Protein AF-A0A6I0SAE1-F1 (afdb_monomer_lite)

Organism: Bacteroides thetaiotaomicron (NCBI:txid818)

Structure (mmCIF, N/CA/C/O backbone):
data_AF-A0A6I0SAE1-F1
#
_entry.id   AF-A0A6I0SAE1-F1
#
loop_
_atom_site.group_PDB
_atom_site.id
_atom_site.type_symbol
_atom_site.label_atom_id
_atom_site.label_alt_id
_atom_site.label_comp_id
_atom_site.label_asym_id
_atom_site.label_entity_id
_atom_site.label_seq_id
_atom_site.pdbx_PDB_ins_code
_atom_site.Cartn_x
_atom_site.Cartn_y
_atom_site.Cartn_z
_atom_site.occupancy
_atom_site.B_iso_or_equiv
_atom_site.auth_seq_id
_atom_site.auth_comp_id
_atom_site.auth_asym_id
_atom_site.auth_atom_id
_atom_site.pdbx_PDB_model_num
ATOM 1 N N . MET A 1 1 ? 3.845 17.906 -7.692 1.00 71.12 1 MET A N 1
ATOM 2 C CA . MET A 1 1 ? 3.360 16.509 -7.681 1.00 71.12 1 MET A CA 1
ATOM 3 C C . MET A 1 1 ? 1.842 16.547 -7.647 1.00 71.12 1 MET A C 1
ATOM 5 O O . MET A 1 1 ? 1.303 17.265 -6.814 1.00 71.12 1 MET A O 1
ATOM 9 N N . TYR A 1 2 ? 1.163 15.886 -8.582 1.00 80.75 2 TYR A N 1
ATOM 10 C CA . TYR A 1 2 ? -0.299 15.938 -8.672 1.00 80.75 2 TYR A CA 1
ATOM 11 C C . TYR A 1 2 ? -0.945 14.979 -7.668 1.00 80.75 2 TYR A C 1
ATOM 13 O O . TYR A 1 2 ? -0.464 13.862 -7.479 1.00 80.75 2 TYR A O 1
ATOM 21 N N . ARG A 1 3 ? -2.040 15.408 -7.032 1.00 84.69 3 ARG A N 1
ATOM 22 C CA . ARG A 1 3 ? -2.860 14.552 -6.167 1.00 84.69 3 ARG A CA 1
ATOM 23 C C . ARG A 1 3 ? -3.972 13.935 -7.002 1.00 84.69 3 ARG A C 1
ATOM 25 O O . ARG A 1 3 ? -4.940 14.614 -7.323 1.00 84.69 3 ARG A O 1
ATOM 32 N N . ILE A 1 4 ? -3.794 12.669 -7.362 1.00 85.56 4 ILE A N 1
ATOM 33 C CA . ILE A 1 4 ? -4.652 11.984 -8.337 1.00 85.56 4 ILE A CA 1
ATOM 34 C C . ILE A 1 4 ? -5.775 11.203 -7.642 1.00 85.56 4 ILE A C 1
ATOM 36 O O . ILE A 1 4 ? -6.886 11.142 -8.154 1.00 85.56 4 ILE A O 1
ATOM 40 N N . VAL A 1 5 ? -5.512 10.652 -6.453 1.00 90.38 5 VAL A N 1
ATOM 41 C CA . VAL A 1 5 ? -6.467 9.805 -5.725 1.00 90.38 5 VAL A CA 1
ATOM 42 C C . VAL A 1 5 ? -6.549 10.240 -4.263 1.00 90.38 5 VAL A C 1
ATOM 44 O O . VAL A 1 5 ? -5.556 10.657 -3.664 1.00 90.38 5 VAL A O 1
ATOM 47 N N . LEU A 1 6 ? -7.750 10.154 -3.693 1.00 93.50 6 LEU A N 1
ATOM 48 C CA . LEU A 1 6 ? -8.047 10.429 -2.291 1.00 93.50 6 LEU A CA 1
ATOM 49 C C . LEU A 1 6 ? -8.939 9.325 -1.730 1.00 93.50 6 LEU A C 1
ATOM 51 O O . LEU A 1 6 ? -9.804 8.799 -2.424 1.00 93.50 6 LEU A O 1
ATOM 55 N N . GLY A 1 7 ? -8.783 9.033 -0.443 1.00 93.44 7 GLY A N 1
ATOM 56 C CA . GLY A 1 7 ? -9.700 8.159 0.273 1.00 93.44 7 GLY A CA 1
ATOM 57 C C . GLY A 1 7 ? -9.550 8.283 1.783 1.00 93.44 7 GLY A C 1
ATOM 58 O O . GLY A 1 7 ? -8.609 8.896 2.289 1.00 93.44 7 GLY A O 1
ATOM 59 N N . LYS A 1 8 ? -10.521 7.733 2.514 1.00 96.50 8 LYS A N 1
ATOM 60 C CA . LYS A 1 8 ? -10.551 7.779 3.980 1.00 96.50 8 LYS A CA 1
ATOM 61 C C . LYS A 1 8 ? -9.729 6.633 4.557 1.00 96.50 8 LYS A C 1
ATOM 63 O O . LYS A 1 8 ? -9.948 5.481 4.190 1.00 96.50 8 LYS A O 1
ATOM 68 N N . VAL A 1 9 ? -8.844 6.939 5.509 1.00 96.31 9 VAL A N 1
ATOM 69 C CA . VAL A 1 9 ? -7.999 5.930 6.176 1.00 96.31 9 VAL A CA 1
ATOM 70 C C . VAL A 1 9 ? -8.845 4.839 6.824 1.00 96.31 9 VAL A C 1
ATOM 72 O O . VAL A 1 9 ? -8.558 3.673 6.604 1.00 96.31 9 VAL A O 1
ATOM 75 N N . SER A 1 10 ? -9.912 5.199 7.543 1.00 95.88 10 SER A N 1
ATOM 76 C CA . SER A 1 10 ? -10.793 4.237 8.224 1.00 95.88 10 SER A CA 1
ATOM 77 C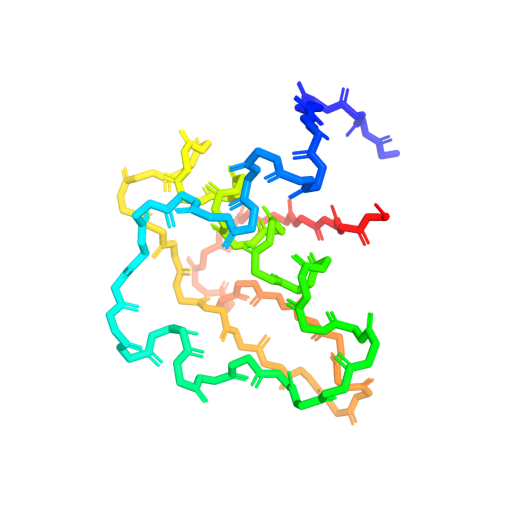 C . SER A 1 10 ? -11.473 3.244 7.280 1.00 95.88 10 SER A C 1
ATOM 79 O O . SER A 1 10 ? -11.754 2.117 7.670 1.00 95.88 10 SER A O 1
ATOM 81 N N . THR A 1 11 ? -11.734 3.645 6.035 1.00 96.56 11 THR A N 1
ATOM 82 C CA . THR A 1 11 ? -12.303 2.761 5.013 1.00 96.56 11 THR A CA 1
ATOM 83 C C . THR A 1 11 ? -11.213 1.915 4.363 1.00 96.56 11 THR A C 1
ATOM 85 O O . THR A 1 11 ? -11.353 0.704 4.229 1.00 96.56 11 THR A O 1
ATOM 88 N N . LEU A 1 12 ? -10.107 2.547 3.968 1.00 96.81 12 LEU A N 1
ATOM 89 C CA . LEU A 1 12 ? -9.045 1.897 3.203 1.00 96.81 12 LEU A CA 1
ATOM 90 C C . LEU A 1 12 ? -8.188 0.944 4.046 1.00 96.81 12 LEU A C 1
ATOM 92 O O . LEU A 1 12 ? -7.702 -0.050 3.521 1.00 96.81 12 LEU A O 1
ATOM 96 N N . SER A 1 13 ? -7.995 1.206 5.341 1.00 96.25 13 SER A N 1
ATOM 97 C CA . SER A 1 13 ? -7.204 0.337 6.226 1.00 96.25 13 SER A CA 1
ATOM 98 C C . SER A 1 13 ? -7.847 -1.040 6.434 1.00 96.25 13 SER A C 1
ATOM 100 O O . SER A 1 13 ? -7.145 -2.026 6.668 1.00 96.25 13 SER A O 1
ATOM 102 N N . ALA A 1 14 ? -9.175 -1.112 6.314 1.00 95.31 14 ALA A N 1
ATOM 103 C CA . ALA A 1 14 ? -9.959 -2.338 6.401 1.00 95.31 14 ALA A CA 1
ATOM 104 C C . ALA A 1 14 ? -10.142 -3.042 5.045 1.00 95.31 14 ALA A C 1
ATOM 106 O O . ALA A 1 14 ? -10.665 -4.155 5.012 1.00 95.31 14 ALA A O 1
ATOM 107 N N . ALA A 1 15 ? -9.711 -2.428 3.937 1.00 94.44 15 ALA A N 1
ATOM 108 C CA . ALA A 1 15 ? -9.899 -2.993 2.608 1.00 94.44 15 ALA A CA 1
ATOM 109 C C . ALA A 1 15 ? -9.179 -4.351 2.454 1.00 94.44 15 ALA A C 1
ATOM 111 O O . ALA A 1 15 ? -8.139 -4.585 3.091 1.00 94.44 15 ALA A O 1
ATOM 112 N N . PRO A 1 16 ? -9.701 -5.248 1.594 1.00 91.44 16 PRO A N 1
ATOM 113 C CA . PRO A 1 16 ? -9.022 -6.490 1.261 1.00 91.44 16 PRO A CA 1
ATOM 114 C C . PRO A 1 16 ? -7.618 -6.207 0.721 1.00 91.44 16 PRO A C 1
ATOM 116 O O . PRO A 1 16 ? -7.439 -5.438 -0.221 1.00 91.44 16 PRO A O 1
ATOM 119 N N . LEU A 1 17 ? -6.621 -6.837 1.338 1.00 91.19 17 LEU A N 1
ATOM 120 C CA . LEU A 1 17 ? -5.224 -6.796 0.922 1.00 91.19 17 LEU A CA 1
ATOM 121 C C . LEU A 1 17 ? -4.638 -8.203 1.054 1.00 91.19 17 LEU A C 1
ATOM 123 O O . LEU A 1 17 ? -5.032 -8.917 1.984 1.00 91.19 17 LEU A O 1
ATOM 127 N N . PRO A 1 18 ? -3.687 -8.594 0.187 1.00 89.81 18 PRO A N 1
ATOM 128 C CA . PRO A 1 18 ? -2.982 -9.861 0.331 1.00 89.81 18 PRO A CA 1
ATOM 129 C C . PRO A 1 18 ? -2.409 -10.020 1.752 1.00 89.81 18 PRO A C 1
ATOM 131 O O . PRO A 1 18 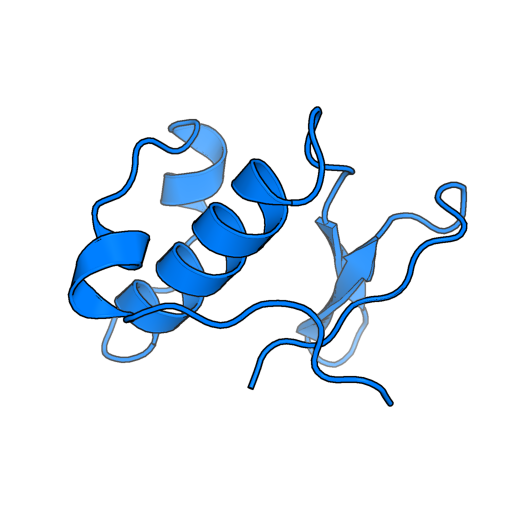? -1.804 -9.066 2.254 1.00 89.81 18 PRO A O 1
ATOM 134 N N . PRO A 1 19 ? -2.561 -11.190 2.408 1.00 91.06 19 PRO A N 1
ATOM 135 C CA . PRO A 1 19 ? -2.083 -11.406 3.776 1.00 91.06 19 PRO A CA 1
ATOM 136 C C . PRO A 1 19 ? -0.608 -11.038 3.965 1.00 91.06 19 PRO A C 1
ATOM 138 O O . PRO A 1 19 ? -0.293 -10.235 4.836 1.00 91.06 19 PRO A O 1
ATOM 141 N N . ALA A 1 20 ? 0.260 -11.470 3.044 1.00 89.75 20 ALA A N 1
ATOM 142 C CA . ALA A 1 20 ? 1.689 -11.154 3.071 1.00 89.75 20 ALA A CA 1
ATOM 143 C C . ALA A 1 20 ? 1.986 -9.641 3.097 1.00 89.75 20 ALA A C 1
ATOM 145 O O . ALA A 1 20 ? 2.957 -9.210 3.714 1.00 89.75 20 ALA A O 1
ATOM 146 N N . LEU A 1 21 ? 1.145 -8.815 2.462 1.00 88.56 21 LEU A N 1
ATOM 147 C CA . LEU A 1 21 ? 1.292 -7.359 2.501 1.00 88.56 21 LEU A CA 1
ATOM 148 C C . LEU A 1 21 ? 0.767 -6.775 3.819 1.00 88.56 21 LEU A C 1
ATOM 150 O O . LEU A 1 21 ? 1.332 -5.816 4.336 1.00 88.56 21 LEU A O 1
ATOM 154 N N . ARG A 1 22 ? -0.297 -7.348 4.393 1.00 92.00 22 ARG A N 1
ATOM 155 C CA . ARG A 1 22 ? -0.814 -6.942 5.713 1.00 92.00 22 ARG A CA 1
ATOM 156 C C . ARG A 1 22 ? 0.176 -7.262 6.834 1.00 92.00 22 ARG A C 1
ATOM 158 O O . ARG A 1 22 ? 0.256 -6.496 7.796 1.00 92.00 22 ARG A O 1
ATOM 165 N N . ASP A 1 23 ? 0.932 -8.344 6.694 1.00 93.12 23 ASP A N 1
ATOM 166 C CA . ASP A 1 23 ? 1.931 -8.783 7.673 1.00 93.12 23 ASP A CA 1
ATOM 167 C C . ASP A 1 23 ? 3.154 -7.856 7.717 1.00 93.12 23 ASP A C 1
ATOM 169 O O . ASP A 1 23 ? 3.758 -7.678 8.772 1.00 93.12 23 ASP A O 1
ATOM 173 N N . GLN A 1 24 ? 3.460 -7.166 6.613 1.00 91.12 24 GLN A N 1
ATOM 174 C CA . GLN A 1 24 ? 4.505 -6.135 6.559 1.00 91.12 24 GLN A CA 1
ATOM 175 C C . GLN A 1 24 ? 4.111 -4.820 7.248 1.00 91.12 24 GLN A C 1
ATOM 177 O O . GLN A 1 24 ? 4.952 -3.934 7.424 1.00 91.12 24 GLN A O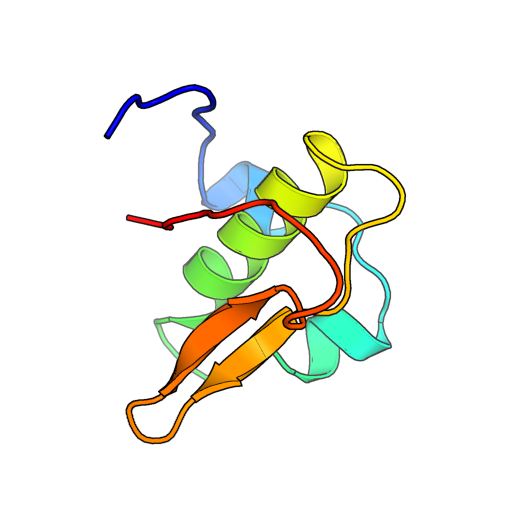 1
ATOM 182 N N . ALA A 1 25 ? 2.836 -4.641 7.608 1.00 93.44 25 ALA A N 1
ATOM 183 C CA . ALA A 1 25 ? 2.386 -3.393 8.200 1.00 93.44 25 ALA A CA 1
ATOM 184 C C . ALA A 1 25 ? 3.045 -3.177 9.576 1.00 93.44 25 ALA A C 1
ATOM 186 O O . ALA A 1 25 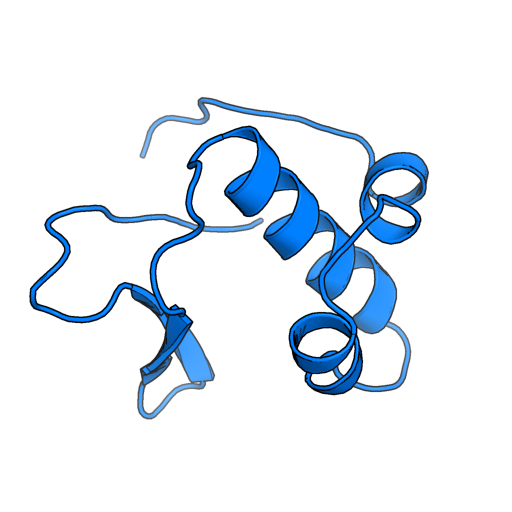? 3.007 -4.077 10.423 1.00 93.44 25 ALA A O 1
ATOM 187 N N . PRO A 1 26 ? 3.585 -1.973 9.848 1.00 92.62 26 PRO A N 1
ATOM 188 C CA . PRO A 1 26 ? 4.188 -1.666 11.133 1.00 92.62 26 PRO A CA 1
ATOM 189 C C . PRO A 1 26 ? 3.151 -1.803 12.248 1.00 92.62 26 PRO A C 1
ATOM 191 O O . PRO A 1 26 ? 1.947 -1.634 12.033 1.00 92.62 26 PRO A O 1
ATOM 194 N N . GLN A 1 27 ? 3.624 -2.079 13.458 1.00 93.25 27 GLN A N 1
ATOM 195 C CA . GLN A 1 27 ? 2.772 -2.088 14.641 1.00 93.25 27 GLN A CA 1
ATOM 196 C C . GLN A 1 27 ? 2.556 -0.664 15.177 1.00 93.25 27 GLN A C 1
ATOM 198 O O . GLN A 1 27 ? 3.346 0.249 14.925 1.00 93.25 27 GLN A O 1
ATOM 203 N N . GLY A 1 28 ? 1.465 -0.470 15.921 1.00 94.31 28 GLY A N 1
ATOM 204 C CA . GLY A 1 28 ? 1.159 0.793 16.595 1.00 94.31 28 GLY A CA 1
ATOM 205 C C . GLY A 1 28 ? 0.446 1.84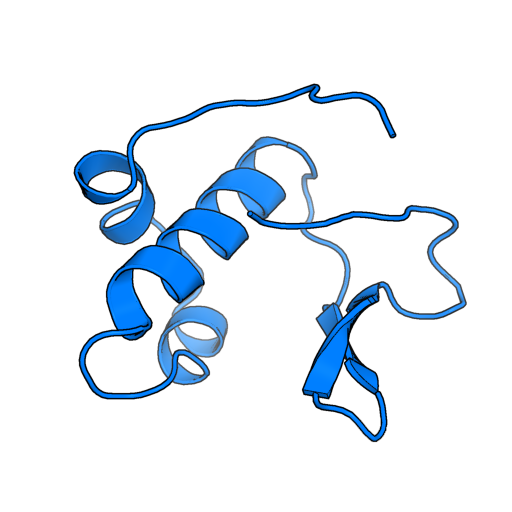6 15.725 1.00 94.31 28 GLY A C 1
ATOM 206 O O . GLY A 1 28 ? -0.163 1.509 14.707 1.00 94.31 28 GLY A O 1
ATOM 207 N N . PRO A 1 29 ? 0.507 3.141 16.101 1.00 92.50 29 PRO A N 1
ATOM 208 C CA . PRO A 1 29 ? -0.374 4.193 15.567 1.00 92.50 29 PRO A CA 1
ATOM 209 C C . PRO A 1 29 ? -0.282 4.441 14.054 1.00 92.50 29 PRO A C 1
ATOM 211 O O . PRO A 1 29 ? -1.155 5.075 13.466 1.00 92.50 29 PRO A O 1
ATOM 214 N N . ARG A 1 30 ? 0.791 3.972 13.404 1.00 91.94 30 ARG A N 1
ATOM 215 C CA . ARG A 1 30 ? 1.004 4.134 11.957 1.00 91.94 30 ARG A CA 1
ATOM 216 C C . ARG A 1 30 ? 0.384 3.011 11.121 1.00 91.94 30 ARG A C 1
ATOM 218 O O . ARG A 1 30 ? 0.305 3.170 9.904 1.00 91.94 30 ARG A O 1
ATOM 225 N N . ARG A 1 31 ? -0.072 1.913 11.741 1.00 95.50 31 ARG A N 1
ATOM 226 C CA . ARG A 1 31 ? -0.552 0.704 11.050 1.00 95.50 31 ARG A CA 1
ATOM 227 C C . ARG A 1 31 ? -1.686 0.996 10.070 1.00 95.50 31 ARG A C 1
ATOM 229 O O . ARG A 1 31 ? -1.601 0.622 8.906 1.00 95.50 31 ARG A O 1
ATOM 236 N N . GLU A 1 32 ? -2.723 1.701 10.514 1.00 96.69 32 GLU A N 1
ATOM 237 C CA . GLU A 1 32 ? -3.906 1.956 9.683 1.00 96.69 32 GLU A CA 1
ATOM 238 C C . GLU A 1 32 ? -3.594 2.838 8.477 1.00 96.69 32 GLU A C 1
ATOM 240 O O . GLU A 1 32 ? -3.997 2.520 7.362 1.00 96.69 32 GLU A O 1
ATOM 245 N N . ARG A 1 33 ? -2.825 3.916 8.676 1.00 95.62 33 ARG A N 1
ATOM 246 C CA . ARG A 1 33 ? -2.387 4.796 7.581 1.00 95.62 33 ARG A CA 1
ATOM 247 C C . ARG A 1 33 ? -1.493 4.049 6.594 1.00 95.62 33 ARG A C 1
ATOM 249 O O . ARG A 1 33 ? -1.628 4.227 5.386 1.00 95.62 33 ARG A O 1
ATOM 256 N N . TRP A 1 34 ? -0.617 3.180 7.103 1.00 95.19 34 TRP A N 1
ATOM 257 C CA . TRP A 1 34 ? 0.235 2.336 6.273 1.00 95.19 34 TRP A CA 1
ATOM 258 C C . 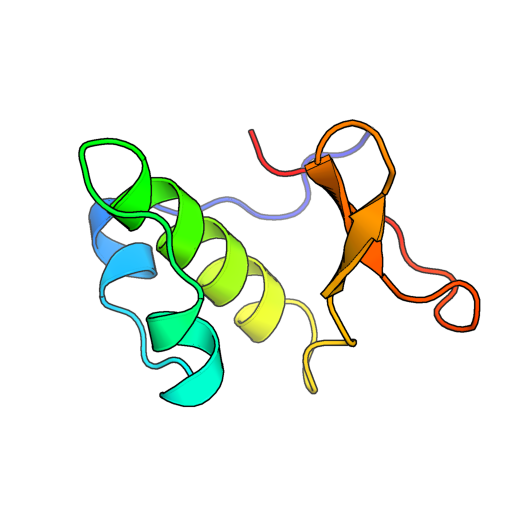TRP A 1 34 ? -0.601 1.401 5.391 1.00 95.19 34 TRP A C 1
ATOM 260 O O . TRP A 1 34 ? -0.371 1.372 4.181 1.00 95.19 34 TRP A O 1
ATOM 270 N N . LEU A 1 35 ? -1.590 0.706 5.972 1.00 96.50 35 LEU A N 1
ATOM 271 C CA . LEU A 1 35 ? -2.497 -0.204 5.258 1.00 96.50 35 LEU A CA 1
ATOM 272 C C . LEU A 1 35 ? -3.354 0.549 4.241 1.00 96.50 35 LEU A C 1
ATOM 274 O O . LEU A 1 35 ? -3.430 0.141 3.085 1.00 96.50 35 LEU A O 1
ATOM 278 N N . ALA A 1 36 ? -3.930 1.682 4.645 1.00 96.81 36 ALA A N 1
ATOM 279 C CA . ALA A 1 36 ? -4.747 2.521 3.780 1.00 96.81 36 ALA A CA 1
ATOM 280 C C . ALA A 1 36 ? -3.988 2.964 2.524 1.00 96.81 36 ALA A C 1
ATOM 282 O O . ALA A 1 36 ? -4.533 2.908 1.424 1.00 96.81 36 ALA A O 1
ATOM 283 N N . GLY A 1 37 ? -2.712 3.336 2.665 1.00 95.56 37 GLY A N 1
ATOM 284 C CA . GLY A 1 37 ? -1.863 3.677 1.527 1.00 95.56 37 GLY A CA 1
ATOM 285 C C . GLY A 1 37 ? -1.682 2.520 0.539 1.00 95.56 37 GLY A C 1
ATOM 286 O O . GLY A 1 37 ? -1.778 2.728 -0.666 1.00 95.56 37 GLY A O 1
ATOM 287 N N . ARG A 1 38 ? -1.484 1.285 1.024 1.00 95.00 38 ARG A N 1
ATOM 288 C CA . ARG A 1 38 ? -1.313 0.103 0.152 1.00 95.00 38 ARG A CA 1
ATOM 289 C C . ARG A 1 38 ? -2.626 -0.323 -0.493 1.00 95.00 38 ARG A C 1
ATOM 291 O O . ARG A 1 38 ? -2.622 -0.716 -1.656 1.00 95.00 38 ARG A O 1
ATOM 298 N N . ALA A 1 39 ? -3.742 -0.199 0.221 1.00 95.94 39 ALA A N 1
ATOM 299 C CA . ALA A 1 39 ? -5.073 -0.411 -0.340 1.00 95.94 39 ALA A CA 1
ATOM 300 C C . ALA A 1 39 ? -5.382 0.590 -1.460 1.00 95.94 39 ALA A C 1
ATOM 302 O O . ALA A 1 39 ? -5.871 0.187 -2.514 1.00 95.94 39 ALA A O 1
ATOM 303 N N . LEU A 1 40 ? -5.036 1.868 -1.259 1.00 95.75 40 LEU A N 1
ATOM 304 C CA . LEU A 1 40 ? -5.194 2.911 -2.271 1.00 95.75 40 LEU A CA 1
ATOM 305 C C . LEU A 1 40 ? -4.349 2.619 -3.515 1.00 95.75 40 LEU A C 1
ATOM 307 O O . LEU A 1 40 ? -4.862 2.678 -4.632 1.00 95.75 40 LEU A O 1
ATOM 311 N N . LEU A 1 41 ? -3.075 2.260 -3.324 1.00 94.81 41 LEU A N 1
ATOM 312 C CA . LEU A 1 41 ? -2.182 1.895 -4.425 1.00 94.81 41 LEU A CA 1
ATOM 313 C C . LEU A 1 41 ? -2.689 0.661 -5.176 1.00 94.81 41 LEU A C 1
ATOM 315 O O . LEU A 1 41 ? -2.740 0.704 -6.396 1.00 94.81 41 LEU A O 1
ATOM 319 N N . SER A 1 42 ? -3.135 -0.383 -4.471 1.00 93.50 42 SER A N 1
ATOM 320 C CA . SER A 1 42 ? -3.665 -1.613 -5.090 1.00 93.50 42 SER A CA 1
ATOM 321 C C . SER A 1 42 ? -4.948 -1.373 -5.890 1.00 93.50 42 SER A C 1
ATOM 323 O O . SER A 1 42 ? -5.184 -2.036 -6.892 1.00 93.50 42 SER A O 1
ATOM 325 N N . HIS A 1 43 ? -5.792 -0.429 -5.458 1.00 91.88 43 HIS A N 1
ATOM 326 C CA . HIS A 1 43 ? -6.972 -0.019 -6.229 1.00 91.88 43 HIS A CA 1
ATOM 327 C C . HIS A 1 43 ? -6.605 0.800 -7.467 1.00 91.88 43 HIS A C 1
ATOM 329 O O . HIS A 1 43 ? -7.306 0.740 -8.472 1.00 91.88 43 HIS A O 1
ATOM 335 N N . THR A 1 44 ? -5.537 1.594 -7.383 1.00 92.81 44 THR A N 1
ATOM 336 C CA . THR A 1 44 ? -5.121 2.494 -8.467 1.00 92.81 44 THR A CA 1
ATOM 337 C C . THR A 1 44 ? -4.275 1.768 -9.515 1.00 92.81 44 THR A C 1
ATOM 339 O O . THR A 1 44 ? -4.340 2.098 -10.694 1.00 92.81 44 THR A O 1
ATOM 342 N N . LEU A 1 45 ? -3.481 0.783 -9.088 1.00 92.12 45 LEU A N 1
ATOM 343 C CA . LEU A 1 45 ? -2.540 0.021 -9.900 1.00 92.12 45 LEU A CA 1
ATOM 344 C C . LEU A 1 45 ? -2.770 -1.472 -9.647 1.00 92.12 45 LEU A C 1
ATOM 346 O O . LEU A 1 45 ? -2.536 -1.957 -8.540 1.00 92.12 45 LEU A O 1
ATOM 350 N N . SER A 1 46 ? -3.228 -2.189 -10.675 1.00 89.50 46 SER A N 1
ATOM 351 C CA . SER A 1 46 ? -3.501 -3.625 -10.607 1.00 89.50 46 SER A CA 1
ATOM 352 C C . SER A 1 46 ? -2.836 -4.351 -11.786 1.00 89.50 46 SER A C 1
ATOM 354 O O . SER A 1 46 ? -3.162 -4.035 -12.933 1.00 89.50 46 SER A O 1
ATOM 356 N N . PRO A 1 47 ? -1.908 -5.298 -11.539 1.00 88.25 47 PRO A N 1
ATOM 357 C CA . PRO A 1 47 ? -1.413 -5.708 -10.221 1.00 88.25 47 PRO A CA 1
ATOM 358 C C . PRO A 1 47 ? -0.610 -4.592 -9.529 1.00 88.25 47 PRO A C 1
ATOM 360 O O . PRO A 1 47 ? -0.018 -3.745 -10.196 1.00 88.25 47 PRO A O 1
ATOM 363 N N . LEU A 1 48 ? -0.583 -4.596 -8.190 1.00 91.12 48 LEU A N 1
ATOM 364 C CA . LEU A 1 48 ? 0.254 -3.671 -7.422 1.00 91.12 48 LEU A CA 1
ATOM 365 C C . LEU A 1 48 ? 1.732 -3.984 -7.716 1.00 91.12 48 LEU A C 1
ATOM 367 O O . LEU A 1 48 ? 2.156 -5.102 -7.410 1.00 91.12 48 LEU A O 1
ATOM 371 N N . PRO A 1 49 ? 2.524 -3.041 -8.264 1.00 93.25 49 PRO A N 1
ATOM 372 C CA . PRO A 1 49 ? 3.948 -3.274 -8.466 1.00 93.25 49 PRO A CA 1
ATOM 373 C C . PRO A 1 49 ? 4.672 -3.472 -7.132 1.00 93.25 49 PRO A C 1
ATOM 375 O O . PRO A 1 49 ? 4.248 -2.949 -6.097 1.00 93.25 49 PRO A O 1
ATOM 378 N N . GLU A 1 50 ? 5.778 -4.214 -7.158 1.00 91.38 50 GLU A N 1
ATOM 379 C CA . GLU A 1 50 ? 6.576 -4.479 -5.962 1.00 91.38 50 GLU A CA 1
ATOM 380 C C . GLU A 1 50 ? 7.032 -3.172 -5.301 1.00 91.38 50 GLU A C 1
ATOM 382 O O . GLU A 1 50 ? 7.599 -2.291 -5.952 1.00 91.38 50 GLU A O 1
ATOM 387 N N . ILE A 1 51 ? 6.774 -3.048 -3.995 1.00 92.38 51 ILE A N 1
ATOM 388 C CA . ILE A 1 51 ? 7.186 -1.895 -3.195 1.00 92.38 51 ILE A CA 1
ATOM 389 C C . ILE A 1 51 ? 8.479 -2.248 -2.465 1.00 92.38 51 ILE A C 1
ATOM 391 O O . ILE A 1 51 ? 8.475 -3.071 -1.550 1.00 92.38 51 ILE A O 1
ATOM 395 N N . ILE A 1 52 ? 9.555 -1.556 -2.821 1.00 92.44 52 ILE A N 1
ATOM 396 C CA . ILE A 1 52 ? 10.863 -1.643 -2.174 1.00 92.44 52 ILE A CA 1
ATOM 397 C C . ILE A 1 52 ? 11.077 -0.459 -1.224 1.00 92.44 52 ILE A C 1
ATOM 399 O O . ILE A 1 52 ? 10.440 0.591 -1.350 1.00 92.44 52 ILE A O 1
ATOM 403 N N . TYR A 1 53 ? 11.989 -0.616 -0.265 1.00 88.81 53 TYR A N 1
ATOM 404 C CA . TYR A 1 53 ? 12.341 0.422 0.704 1.00 88.81 53 TYR A CA 1
ATOM 405 C C . TYR A 1 53 ? 13.814 0.797 0.538 1.00 88.81 53 TYR A C 1
ATOM 407 O O . TYR A 1 53 ? 14.683 -0.066 0.625 1.00 88.81 53 TYR A O 1
ATOM 415 N N . GLY A 1 54 ? 14.089 2.081 0.294 1.00 84.62 54 GLY A N 1
ATOM 416 C CA . GLY A 1 54 ? 15.461 2.598 0.246 1.00 84.62 54 GLY A CA 1
ATOM 417 C C . GLY A 1 54 ? 16.074 2.789 1.639 1.00 84.62 54 GLY A C 1
ATOM 418 O O . GLY A 1 54 ? 15.397 2.609 2.650 1.00 84.62 54 GLY A O 1
ATOM 419 N N . GLU A 1 55 ? 17.329 3.246 1.697 1.00 80.12 55 GLU A N 1
ATOM 420 C CA . GLU A 1 55 ? 18.107 3.384 2.946 1.00 80.12 55 GLU A CA 1
ATOM 421 C C . GLU A 1 55 ? 17.420 4.221 4.042 1.00 80.12 55 GLU A C 1
ATOM 423 O O . GLU A 1 55 ? 17.578 3.952 5.227 1.00 80.12 55 GLU A O 1
ATOM 428 N N . GLN A 1 56 ? 16.607 5.212 3.664 1.00 84.12 56 GLN A N 1
ATOM 429 C CA . GLN A 1 56 ? 15.869 6.069 4.606 1.00 84.12 56 GLN A CA 1
ATOM 430 C C . GLN A 1 56 ? 14.438 5.572 4.892 1.00 84.12 56 GLN A C 1
ATOM 432 O O . GLN A 1 56 ? 13.606 6.312 5.415 1.00 84.12 56 GLN A O 1
ATOM 437 N N . GLY A 1 57 ? 14.103 4.343 4.489 1.00 84.06 57 GLY A N 1
ATOM 438 C CA . GLY A 1 57 ? 12.772 3.754 4.659 1.00 84.06 57 GLY A CA 1
ATOM 439 C C . GLY A 1 57 ? 11.694 4.356 3.753 1.00 84.06 57 GLY A C 1
ATOM 440 O O . GLY A 1 57 ? 10.509 4.063 3.930 1.00 84.06 57 GLY A O 1
ATOM 441 N N . LYS A 1 58 ? 12.071 5.196 2.778 1.00 88.44 58 LYS A N 1
ATOM 442 C CA . LYS A 1 58 ? 11.130 5.734 1.792 1.00 88.44 58 LYS A CA 1
ATOM 443 C C . LYS A 1 58 ? 10.692 4.602 0.854 1.00 88.44 58 LYS A C 1
ATOM 445 O O . LYS A 1 58 ? 11.559 3.990 0.228 1.00 88.44 58 LYS A O 1
ATOM 450 N N . PRO A 1 59 ? 9.381 4.336 0.737 1.00 91.69 59 PRO A N 1
ATOM 451 C CA . PRO A 1 59 ? 8.890 3.334 -0.189 1.00 91.69 59 PRO A CA 1
ATOM 452 C C . PRO A 1 59 ? 8.946 3.862 -1.630 1.00 91.69 59 PRO A C 1
ATOM 454 O O . PRO A 1 59 ? 8.669 5.039 -1.880 1.00 91.69 59 PRO A O 1
ATOM 457 N N . ALA A 1 60 ? 9.283 2.982 -2.564 1.00 94.12 60 ALA A N 1
ATOM 458 C CA . ALA A 1 60 ? 9.275 3.222 -4.004 1.00 94.12 60 ALA A CA 1
ATOM 459 C C . ALA A 1 60 ? 8.892 1.931 -4.739 1.00 94.12 60 ALA A C 1
ATOM 461 O O . ALA A 1 60 ? 8.896 0.859 -4.137 1.00 94.12 60 ALA A O 1
ATOM 462 N N . PHE A 1 61 ? 8.554 2.022 -6.024 1.00 94.62 61 PHE A N 1
ATOM 463 C CA . PHE A 1 61 ? 8.496 0.826 -6.865 1.00 94.62 61 PHE A CA 1
ATOM 464 C C . PHE A 1 61 ? 9.902 0.416 -7.308 1.00 94.62 61 PHE A C 1
ATOM 466 O O . PHE A 1 61 ? 10.824 1.238 -7.269 1.00 94.62 61 PHE A O 1
ATOM 473 N N . ALA A 1 62 ? 10.061 -0.851 -7.694 1.00 92.19 62 ALA A N 1
ATOM 474 C CA . ALA A 1 62 ? 11.320 -1.365 -8.225 1.00 92.19 62 ALA A CA 1
ATOM 475 C C . ALA A 1 62 ? 11.798 -0.538 -9.445 1.00 92.19 62 ALA A C 1
ATOM 477 O O . ALA A 1 62 ? 10.947 -0.030 -10.185 1.00 92.19 62 ALA A O 1
ATOM 478 N N . PRO A 1 63 ? 13.120 -0.376 -9.670 1.00 89.88 63 PRO A N 1
ATOM 479 C CA . PRO A 1 63 ? 13.668 0.475 -10.737 1.00 89.88 63 PRO A CA 1
ATOM 480 C C . PRO A 1 63 ? 13.138 0.171 -12.146 1.00 89.88 63 PRO A C 1
ATOM 482 O O . PRO A 1 63 ? 13.098 1.053 -13.000 1.00 89.88 63 PRO A O 1
ATOM 485 N N . GLU A 1 64 ? 12.708 -1.066 -12.381 1.00 93.31 64 GLU A N 1
ATOM 486 C CA . GLU A 1 64 ? 12.149 -1.567 -13.637 1.00 93.31 64 GLU A CA 1
ATOM 487 C C . GLU A 1 64 ? 10.714 -1.069 -13.882 1.00 93.31 64 GLU A C 1
ATOM 489 O O . GLU A 1 64 ? 10.203 -1.162 -14.997 1.00 93.31 64 GLU A O 1
ATOM 494 N N . THR A 1 65 ? 10.051 -0.526 -12.855 1.00 94.50 65 THR A N 1
ATOM 495 C CA . THR A 1 65 ? 8.705 0.048 -12.938 1.00 94.50 65 THR A CA 1
ATOM 496 C C . THR A 1 65 ? 8.802 1.576 -13.058 1.00 94.50 65 THR A C 1
ATOM 498 O O . THR A 1 65 ? 9.072 2.240 -12.056 1.00 94.50 65 THR A O 1
ATOM 501 N N . PRO A 1 66 ? 8.526 2.185 -14.232 1.00 92.88 66 PRO A N 1
ATOM 502 C CA . PRO A 1 66 ? 8.672 3.629 -14.461 1.00 92.88 66 PRO A CA 1
ATOM 503 C C . PRO A 1 66 ? 7.491 4.436 -13.885 1.00 92.88 66 PRO A C 1
ATOM 505 O O . PRO A 1 66 ? 6.905 5.290 -14.549 1.00 92.88 66 PRO A O 1
ATOM 508 N N . LEU A 1 67 ? 7.100 4.131 -12.648 1.00 91.69 67 LEU A N 1
ATOM 509 C CA . LEU A 1 67 ? 6.033 4.792 -11.910 1.00 91.69 67 LEU A CA 1
ATOM 510 C C . LEU A 1 67 ? 6.584 5.323 -10.590 1.00 91.69 67 LEU A C 1
ATOM 512 O O . LEU A 1 67 ? 7.413 4.696 -9.933 1.00 91.69 67 LEU A O 1
ATOM 516 N N . TRP A 1 68 ? 6.056 6.463 -10.159 1.00 92.44 68 TRP A N 1
ATOM 517 C CA . TRP A 1 68 ? 6.405 7.072 -8.882 1.00 92.44 68 TRP A CA 1
ATOM 518 C C . TRP A 1 68 ? 5.146 7.372 -8.092 1.00 92.44 68 TRP A C 1
ATOM 520 O O . TRP A 1 68 ? 4.123 7.774 -8.646 1.00 92.44 68 TRP A O 1
ATOM 530 N N . PHE A 1 69 ? 5.237 7.226 -6.777 1.00 93.62 69 PHE A N 1
ATOM 531 C CA . PHE A 1 69 ? 4.152 7.564 -5.872 1.00 93.62 69 PHE A CA 1
ATOM 532 C C . PHE A 1 69 ? 4.678 8.271 -4.626 1.00 93.62 69 PHE A C 1
ATOM 534 O O . PHE A 1 69 ? 5.867 8.255 -4.303 1.00 93.62 69 PHE A O 1
ATOM 541 N N . ASN A 1 70 ? 3.760 8.921 -3.925 1.00 92.19 70 ASN A N 1
ATOM 542 C CA . ASN A 1 70 ? 3.967 9.446 -2.588 1.00 92.19 70 ASN A CA 1
ATOM 543 C C . ASN A 1 70 ? 2.648 9.278 -1.829 1.00 92.19 70 ASN A C 1
ATOM 545 O O . ASN A 1 70 ? 1.575 9.380 -2.424 1.00 92.19 70 ASN A O 1
ATOM 549 N N . LEU A 1 71 ? 2.744 8.980 -0.539 1.00 90.56 71 LEU A N 1
ATOM 550 C CA . LEU A 1 71 ? 1.613 8.834 0.364 1.00 90.56 71 LEU A CA 1
ATOM 551 C C . LEU A 1 71 ? 1.776 9.881 1.466 1.00 90.56 71 LEU A C 1
ATOM 553 O O . LEU A 1 71 ? 2.819 9.916 2.120 1.00 90.56 71 LEU A O 1
ATOM 557 N N . SER A 1 72 ? 0.752 10.713 1.652 1.00 85.56 72 SER A N 1
ATOM 558 C CA . SER A 1 72 ? 0.689 11.773 2.667 1.00 85.56 72 SER A CA 1
ATOM 559 C C . SER A 1 72 ? -0.317 11.442 3.758 1.00 85.56 72 SER A C 1
ATOM 561 O O . SER A 1 72 ? -1.439 11.044 3.367 1.00 85.56 72 SER A O 1
#

Secondary structure (DSSP, 8-state):
--------HHHHTTS---HHHHHTSPSSTTHHHHHHHHHHHHHHSSSPPPEEE-TT--EEE-TTS-------

InterPro domains:
  IPR037143 4'-phosphopantetheinyl transferase domain superfamily [SSF56214] (28-72)

Foldseek 3Di:
DDDDDDDDLVVQLPDDDDPVCLVPADDDDCRSLSSSVQSRQVVVDPPRADWDADPVRDIAGDPVDPDGDDRD

Sequence (72 aa):
MYRIVLGKVSTLSAAPLPPALRDQAPQGPRRERWLAGRALLSHTLSPLPEIIYGEQGKPAFAPETPLWFNLS

pLDDT: mean 91.74, std 4.45, range [71.12, 96.81]

Radius of gyration: 11.97 Å; chains: 1; bounding box: 30×28×31 Å